Protein AF-A0A9X7J4J7-F1 (afdb_monomer_lite)

Foldseek 3Di:
DWWKWKAAPVRDIDIDDDPDQQRRQVVVCVVVVHDLPDPRGHSVRIDIDTDDVVVVVVVVVPDDDPDD

Organism: NCBI:txid1266720

Sequence (68 aa):
MPQYEVKAPSGRKLVVEARDSSQAKRLACKKWGIKPSDYWCGVTSLKARKVDKTKEERRNGRGQGAGV

Radius of gyration: 13.85 Å; chains: 1; bounding box: 31×42×26 Å

Secondary structure (DSSP, 8-state):
--EEEEE-TTS-EEEEE-SSHHHHHHHHHHHHT--TT-TTTSTTTPEEEEE-HHHHHHHHTS------

pLDDT: mean 74.5, std 16.04, range [40.22, 90.31]

Structure (mmCIF, N/CA/C/O backbone):
data_AF-A0A9X7J4J7-F1
#
_entry.id   AF-A0A9X7J4J7-F1
#
loop_
_atom_site.group_PDB
_atom_site.id
_atom_site.type_symbol
_atom_site.label_atom_id
_atom_site.label_alt_id
_atom_site.label_comp_id
_atom_site.label_asym_id
_atom_site.label_entity_id
_atom_site.label_seq_id
_atom_site.pdbx_PDB_ins_code
_atom_site.Cartn_x
_atom_site.Cartn_y
_atom_site.Cartn_z
_atom_site.occupancy
_atom_site.B_iso_or_equiv
_atom_site.auth_seq_id
_atom_site.auth_comp_id
_atom_site.auth_asym_id
_atom_site.auth_atom_id
_atom_site.pdbx_PDB_model_num
ATOM 1 N N . MET A 1 1 ? -14.340 -7.143 7.424 1.00 69.88 1 MET A N 1
ATOM 2 C CA . MET A 1 1 ? -12.893 -7.047 7.117 1.00 69.88 1 MET A CA 1
ATOM 3 C C . MET A 1 1 ? -12.425 -5.608 7.298 1.00 69.88 1 MET A C 1
ATOM 5 O O . MET A 1 1 ? -13.254 -4.714 7.161 1.00 69.88 1 MET A O 1
ATOM 9 N N . PRO A 1 2 ? -11.150 -5.356 7.646 1.00 84.62 2 PRO A N 1
ATOM 10 C CA . PRO A 1 2 ? -10.639 -3.994 7.729 1.00 84.62 2 PRO A CA 1
ATOM 11 C C . PRO A 1 2 ? -10.546 -3.343 6.340 1.00 84.62 2 PRO A C 1
ATOM 13 O O . PRO A 1 2 ? -10.237 -3.997 5.343 1.00 84.62 2 PRO A O 1
ATOM 16 N N . GLN A 1 3 ? -10.824 -2.041 6.281 1.00 88.81 3 GLN A N 1
ATOM 17 C CA . GLN A 1 3 ? -10.669 -1.232 5.074 1.00 88.81 3 GLN A CA 1
ATOM 18 C C . GLN A 1 3 ? -9.355 -0.459 5.115 1.00 88.81 3 GLN A C 1
ATOM 20 O O . GLN A 1 3 ? -8.918 0.022 6.164 1.00 88.81 3 GLN A O 1
ATOM 25 N N . TYR A 1 4 ? -8.724 -0.334 3.954 1.00 90.19 4 TYR A N 1
ATOM 26 C CA . TYR A 1 4 ? -7.483 0.400 3.773 1.00 90.19 4 TYR A CA 1
ATOM 27 C C . TYR A 1 4 ? -7.624 1.376 2.609 1.00 90.19 4 TYR A C 1
ATOM 29 O O . TYR A 1 4 ? -7.956 0.982 1.493 1.00 90.19 4 TYR A O 1
ATOM 37 N N . GLU A 1 5 ? -7.322 2.645 2.861 1.00 90.06 5 GLU A N 1
ATOM 38 C CA . GLU A 1 5 ? -7.147 3.661 1.831 1.00 90.06 5 GLU A CA 1
ATOM 39 C C . GLU A 1 5 ? -5.709 3.575 1.329 1.00 90.06 5 GLU A C 1
ATOM 41 O O . GLU A 1 5 ? -4.748 3.748 2.082 1.00 90.06 5 GLU A O 1
ATOM 46 N N . VAL A 1 6 ? -5.559 3.305 0.041 1.00 89.69 6 VAL A N 1
ATOM 47 C CA . VAL A 1 6 ? -4.285 3.304 -0.661 1.00 89.69 6 VAL A CA 1
ATOM 48 C C . VAL A 1 6 ? -4.188 4.571 -1.495 1.00 89.69 6 VAL A C 1
ATOM 50 O O . VAL A 1 6 ? -4.985 4.794 -2.403 1.00 89.69 6 VAL A O 1
ATOM 53 N N . LYS A 1 7 ? -3.186 5.396 -1.206 1.00 88.75 7 LYS A N 1
ATOM 54 C CA . LYS A 1 7 ? -2.865 6.611 -1.947 1.00 88.75 7 LYS A CA 1
ATOM 55 C C . LYS A 1 7 ? -1.642 6.379 -2.829 1.00 88.75 7 LYS A C 1
ATOM 57 O O . LYS A 1 7 ? -0.581 5.980 -2.342 1.00 88.75 7 LYS A O 1
ATOM 62 N N . ALA A 1 8 ? -1.803 6.658 -4.115 1.00 83.88 8 ALA A N 1
ATOM 63 C CA . ALA A 1 8 ? -0.734 6.679 -5.096 1.00 83.88 8 ALA A CA 1
ATOM 64 C C . ALA A 1 8 ? -0.014 8.039 -5.101 1.00 83.88 8 ALA A C 1
ATOM 66 O O . ALA A 1 8 ? -0.628 9.066 -4.783 1.00 83.88 8 ALA A O 1
ATOM 67 N N . PRO A 1 9 ? 1.269 8.077 -5.503 1.00 78.31 9 PRO A N 1
ATOM 68 C CA . PRO A 1 9 ? 2.014 9.327 -5.661 1.00 78.31 9 PRO A CA 1
ATOM 69 C C . PRO A 1 9 ? 1.386 10.261 -6.708 1.00 78.31 9 PRO A C 1
ATOM 71 O O . PRO A 1 9 ? 1.462 11.473 -6.558 1.00 78.31 9 PRO A O 1
ATOM 74 N N . SER A 1 10 ? 0.660 9.719 -7.692 1.00 77.06 10 SER A N 1
ATOM 75 C CA . SER A 1 10 ? -0.115 10.482 -8.683 1.00 77.06 10 SER A CA 1
ATOM 76 C C . SER A 1 10 ? -1.355 11.192 -8.118 1.00 77.06 10 SER A C 1
ATOM 78 O O . SER A 1 10 ? -2.116 11.794 -8.867 1.00 77.06 10 SER A O 1
ATOM 80 N N . GLY A 1 11 ? -1.617 11.088 -6.811 1.00 79.44 11 GLY A N 1
ATOM 81 C CA . GLY A 1 11 ? -2.787 11.681 -6.161 1.00 79.44 11 GLY A CA 1
ATOM 82 C C . GLY A 1 11 ? -4.045 10.810 -6.202 1.00 79.44 11 GLY A C 1
ATOM 83 O O . GLY A 1 11 ? -4.996 11.100 -5.475 1.00 79.44 11 GLY A O 1
ATOM 84 N N . ARG A 1 12 ? -4.041 9.705 -6.964 1.00 83.62 12 ARG A N 1
ATOM 85 C CA . ARG A 1 12 ? -5.131 8.716 -6.960 1.00 83.62 12 ARG A CA 1
ATOM 86 C C . ARG A 1 12 ? -5.259 8.064 -5.586 1.00 83.62 12 ARG A C 1
ATOM 88 O O . ARG A 1 12 ? -4.259 7.727 -4.951 1.00 83.62 12 ARG A O 1
ATOM 95 N N . LYS A 1 13 ? -6.494 7.852 -5.144 1.00 88.50 13 LYS A N 1
ATOM 96 C CA . LYS A 1 13 ? -6.817 7.139 -3.906 1.00 88.50 13 LYS A CA 1
ATOM 97 C C . LYS A 1 13 ? -7.751 5.986 -4.227 1.00 88.50 13 LYS A C 1
ATOM 99 O O . LYS A 1 13 ? -8.599 6.111 -5.105 1.00 88.50 13 LYS A O 1
ATOM 104 N N . LEU A 1 14 ? -7.586 4.875 -3.527 1.00 87.38 14 LEU A N 1
ATOM 105 C CA . LEU A 1 14 ? -8.441 3.709 -3.662 1.00 87.38 14 LEU A CA 1
ATOM 106 C C . LEU A 1 14 ? -8.667 3.092 -2.290 1.00 87.38 14 LEU A C 1
ATOM 108 O O . LEU A 1 14 ? -7.708 2.767 -1.597 1.00 87.38 14 LEU A O 1
ATOM 112 N N . VAL A 1 15 ? -9.926 2.899 -1.918 1.00 89.62 15 VAL A N 1
ATOM 113 C CA . VAL A 1 15 ?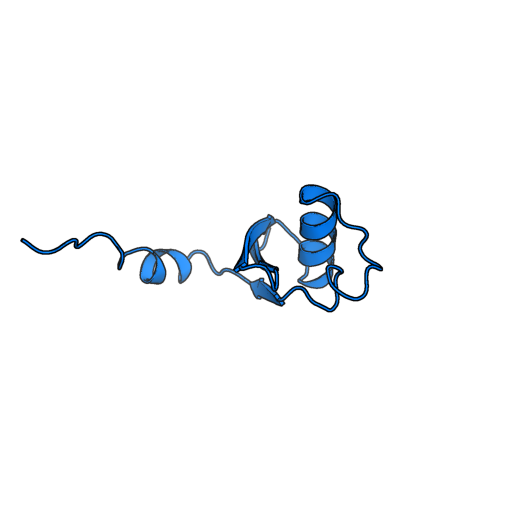 -10.278 2.152 -0.711 1.00 89.62 15 VAL A CA 1
ATOM 114 C C . VAL A 1 15 ? -10.480 0.695 -1.097 1.00 89.62 15 VAL A C 1
ATOM 116 O O . VAL A 1 15 ? -11.232 0.386 -2.020 1.00 89.62 15 VAL A O 1
ATOM 119 N N . VAL A 1 16 ? -9.781 -0.201 -0.409 1.00 89.00 16 VAL A N 1
ATOM 120 C CA . VAL A 1 16 ? -9.886 -1.645 -0.615 1.00 89.00 16 VAL A CA 1
ATOM 121 C C . VAL A 1 16 ? -10.072 -2.352 0.715 1.00 89.00 16 VAL A C 1
ATOM 123 O O . VAL A 1 16 ? -9.487 -1.978 1.733 1.00 89.00 16 VAL A O 1
ATOM 126 N N . GLU A 1 17 ? -10.881 -3.402 0.701 1.00 89.31 17 GLU A N 1
ATOM 127 C CA . GLU A 1 17 ? -10.972 -4.336 1.814 1.00 89.31 17 GLU A CA 1
ATOM 128 C C . GLU A 1 17 ? -9.811 -5.317 1.732 1.00 89.31 17 GLU A C 1
ATOM 130 O O . GLU A 1 17 ? -9.595 -5.983 0.718 1.00 89.31 17 GLU A O 1
ATOM 135 N N . ALA A 1 18 ? -9.025 -5.368 2.798 1.00 89.00 18 ALA A N 1
ATOM 136 C CA . ALA A 1 18 ? -7.843 -6.202 2.869 1.00 89.00 18 ALA A CA 1
ATOM 137 C C . ALA A 1 18 ? -7.595 -6.597 4.315 1.00 89.00 18 ALA A C 1
ATOM 139 O O . ALA A 1 18 ? -7.947 -5.870 5.240 1.00 89.00 18 ALA A O 1
ATOM 140 N N . ARG A 1 19 ? -6.946 -7.739 4.516 1.00 88.50 19 ARG A N 1
ATOM 141 C CA . ARG A 1 19 ? -6.556 -8.178 5.856 1.00 88.50 19 ARG A CA 1
ATOM 142 C C . ARG A 1 19 ? -5.390 -7.346 6.418 1.00 88.50 19 ARG A C 1
ATOM 144 O O . ARG A 1 19 ? -5.390 -7.041 7.601 1.00 88.50 19 ARG A O 1
ATOM 151 N N . ASP A 1 20 ? -4.472 -6.914 5.544 1.00 88.44 20 ASP A N 1
ATOM 152 C CA . ASP A 1 20 ? -3.251 -6.173 5.884 1.00 88.44 20 ASP A CA 1
ATOM 153 C C . ASP A 1 20 ? -2.968 -5.046 4.880 1.00 88.44 20 ASP A C 1
ATOM 155 O O . ASP A 1 20 ? -3.384 -5.094 3.716 1.00 88.44 20 ASP A O 1
ATOM 159 N N . SER A 1 21 ? -2.126 -4.090 5.282 1.00 84.38 21 SER A N 1
ATOM 160 C CA . SER A 1 21 ? -1.645 -2.994 4.429 1.00 84.38 21 SER A CA 1
ATOM 161 C C . SER A 1 21 ? -0.918 -3.486 3.168 1.00 84.38 21 SER A C 1
ATOM 163 O O . SER A 1 21 ? -1.091 -2.917 2.090 1.00 84.38 21 SER A O 1
ATOM 165 N N . SER A 1 22 ? -0.149 -4.574 3.260 1.00 86.88 22 SER A N 1
ATOM 166 C CA . SER A 1 22 ? 0.539 -5.184 2.113 1.00 86.88 22 SER A CA 1
ATOM 167 C C . SER A 1 22 ? -0.438 -5.769 1.090 1.00 86.88 22 SER A C 1
ATOM 169 O O . SER A 1 22 ? -0.248 -5.601 -0.117 1.00 86.88 22 SER A O 1
ATOM 171 N N . GLN A 1 23 ? -1.508 -6.425 1.555 1.00 88.56 23 GLN A N 1
ATOM 172 C CA . GLN A 1 23 ? -2.545 -6.960 0.671 1.00 88.56 23 GLN A CA 1
ATOM 173 C C . GLN A 1 23 ? -3.340 -5.822 0.019 1.00 88.56 23 GLN A C 1
ATOM 175 O O . GLN A 1 23 ? -3.588 -5.877 -1.185 1.00 88.56 23 GLN A O 1
ATOM 180 N N . ALA A 1 24 ? -3.646 -4.759 0.771 1.00 90.31 24 ALA A N 1
ATOM 181 C CA . ALA A 1 24 ? -4.319 -3.574 0.248 1.00 90.31 24 ALA A CA 1
ATOM 182 C C . ALA A 1 24 ? -3.560 -2.958 -0.937 1.00 90.31 24 ALA A C 1
ATOM 184 O O . ALA A 1 24 ? -4.131 -2.725 -2.000 1.00 90.31 24 ALA A O 1
ATOM 185 N N . LYS A 1 25 ? -2.244 -2.765 -0.795 1.00 87.31 25 LYS A N 1
ATOM 186 C CA . LYS A 1 25 ? -1.397 -2.220 -1.866 1.00 87.31 25 LYS A CA 1
ATOM 187 C C . LYS A 1 25 ? -1.390 -3.105 -3.112 1.00 87.31 25 LYS A C 1
ATOM 189 O O . LYS A 1 25 ? -1.513 -2.591 -4.217 1.00 87.31 25 LYS A O 1
ATOM 194 N N . ARG A 1 26 ? -1.297 -4.431 -2.952 1.00 87.81 26 ARG A N 1
ATOM 195 C CA . ARG A 1 26 ? -1.340 -5.380 -4.082 1.00 87.81 26 ARG A CA 1
ATOM 196 C C . ARG A 1 26 ? -2.683 -5.344 -4.812 1.00 87.81 26 ARG A C 1
ATOM 198 O O . ARG A 1 26 ? -2.703 -5.347 -6.040 1.00 87.81 26 ARG A O 1
ATOM 205 N N . LEU A 1 27 ? -3.789 -5.286 -4.068 1.00 88.88 27 LEU A N 1
ATOM 206 C CA . LEU A 1 27 ? -5.129 -5.142 -4.642 1.00 88.88 27 LEU A CA 1
ATOM 207 C C . LEU A 1 27 ? -5.270 -3.817 -5.395 1.00 88.88 27 LEU A C 1
ATOM 209 O O . LEU A 1 27 ? -5.809 -3.807 -6.500 1.00 88.88 27 LEU A O 1
ATOM 213 N N . ALA A 1 28 ? -4.727 -2.729 -4.845 1.00 88.94 28 ALA A N 1
ATOM 214 C CA . ALA A 1 28 ? -4.713 -1.431 -5.506 1.00 88.94 28 ALA A CA 1
ATOM 215 C C . ALA A 1 28 ? -3.889 -1.444 -6.803 1.00 88.94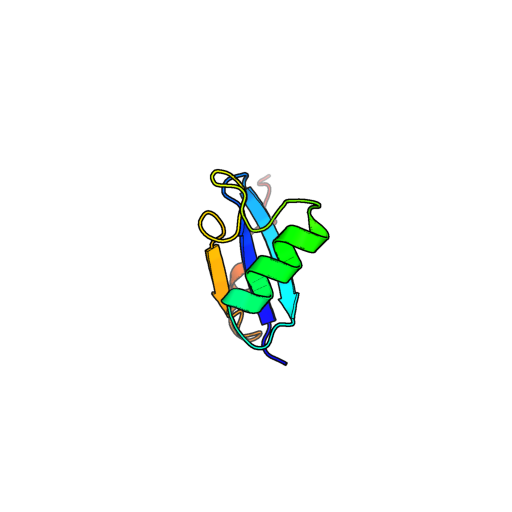 28 ALA A C 1
ATOM 217 O O . ALA A 1 28 ? -4.397 -1.022 -7.838 1.00 88.94 28 ALA A O 1
ATOM 218 N N . CYS A 1 29 ? -2.681 -2.020 -6.793 1.00 85.31 29 CYS A N 1
ATOM 219 C CA . CYS A 1 29 ? -1.886 -2.227 -8.009 1.00 85.31 29 CYS A CA 1
ATOM 220 C C . CYS A 1 29 ? -2.675 -3.010 -9.070 1.00 85.31 29 CYS A C 1
ATOM 222 O O . CYS A 1 29 ? -2.758 -2.571 -10.214 1.00 85.31 29 CYS A O 1
ATOM 224 N N . LYS A 1 30 ? -3.326 -4.120 -8.686 1.00 86.69 30 LYS A N 1
ATOM 225 C CA . LYS A 1 30 ? -4.134 -4.939 -9.604 1.00 86.69 30 LYS A CA 1
ATOM 226 C C . LYS A 1 30 ? -5.313 -4.157 -10.191 1.00 86.69 30 LYS A C 1
ATOM 228 O O . LYS A 1 30 ? -5.566 -4.252 -11.386 1.00 86.69 30 LYS A O 1
ATOM 233 N N . LYS A 1 31 ? -6.011 -3.365 -9.371 1.00 86.94 31 LYS A N 1
ATOM 234 C CA . LYS A 1 31 ? -7.127 -2.503 -9.801 1.00 86.94 31 LYS A CA 1
ATOM 235 C C . LYS A 1 31 ? -6.681 -1.391 -10.748 1.00 86.94 31 LYS A C 1
ATOM 237 O O . LYS A 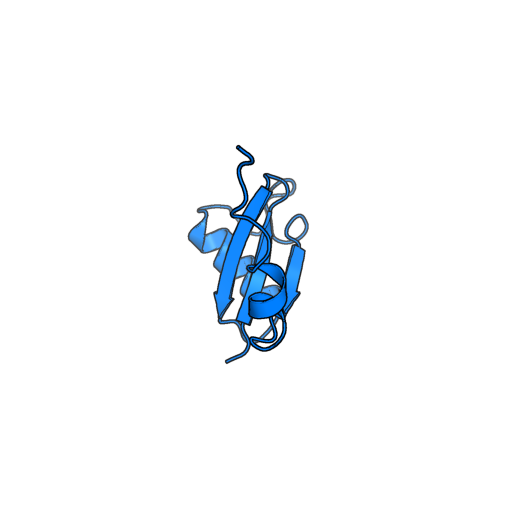1 31 ? -7.439 -1.018 -11.633 1.00 86.94 31 LYS A O 1
ATOM 242 N N . TRP A 1 32 ? -5.468 -0.877 -10.574 1.00 84.75 32 TRP A N 1
ATOM 243 C CA . TRP A 1 32 ? -4.895 0.147 -11.446 1.00 84.75 32 TRP A CA 1
ATOM 244 C C . TRP A 1 32 ? -4.170 -0.414 -12.675 1.00 84.75 32 TRP A C 1
ATOM 246 O O . TRP A 1 32 ? -3.695 0.373 -13.487 1.00 84.75 32 TRP A O 1
ATOM 256 N N . GLY A 1 33 ? -4.074 -1.740 -12.822 1.00 83.94 33 GLY A N 1
ATOM 257 C CA . GLY A 1 33 ? -3.333 -2.374 -13.918 1.00 83.94 33 GLY A CA 1
ATOM 258 C C . GLY A 1 33 ? -1.813 -2.206 -13.810 1.00 83.94 33 GLY A C 1
ATOM 259 O O . GLY A 1 33 ? -1.102 -2.352 -14.798 1.00 83.94 33 GLY A O 1
ATOM 260 N N . ILE A 1 34 ? -1.306 -1.887 -12.617 1.00 82.25 34 ILE A N 1
ATOM 261 C CA . ILE A 1 34 ? 0.112 -1.623 -12.364 1.00 82.25 34 ILE A CA 1
ATOM 262 C C . ILE A 1 34 ? 0.768 -2.888 -11.816 1.00 82.25 34 ILE A C 1
ATOM 264 O O . ILE A 1 34 ? 0.204 -3.593 -10.972 1.00 82.25 34 ILE A O 1
ATOM 268 N N . LYS A 1 35 ? 1.998 -3.169 -12.256 1.00 79.12 35 LYS A N 1
ATOM 269 C CA . LYS A 1 35 ? 2.791 -4.263 -11.694 1.00 79.12 35 LYS A CA 1
ATOM 270 C C . LYS A 1 35 ? 3.217 -3.927 -10.253 1.00 79.12 35 LYS A C 1
ATOM 272 O O . LYS A 1 35 ? 3.792 -2.869 -10.018 1.00 79.12 35 LYS A O 1
ATOM 277 N N . PRO A 1 36 ? 3.010 -4.830 -9.277 1.00 70.56 36 PRO A N 1
ATOM 278 C CA . PRO A 1 36 ? 3.428 -4.608 -7.889 1.00 70.56 36 PRO A CA 1
ATOM 279 C C . PRO A 1 36 ? 4.930 -4.342 -7.715 1.00 70.56 36 PRO A C 1
ATOM 281 O O . PRO A 1 36 ? 5.307 -3.670 -6.756 1.00 70.56 36 PRO A O 1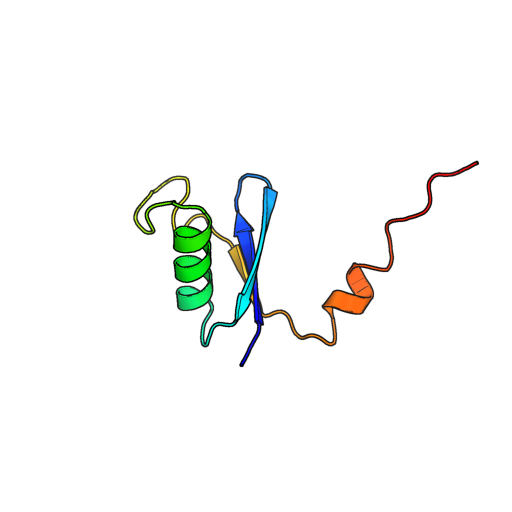
ATOM 284 N N . SER A 1 37 ? 5.754 -4.871 -8.627 1.00 72.94 37 SER A N 1
ATOM 285 C CA . SER A 1 37 ? 7.217 -4.730 -8.649 1.00 72.94 37 SER A CA 1
ATOM 286 C C . SER A 1 37 ? 7.713 -3.459 -9.344 1.00 72.94 37 SER A C 1
ATOM 288 O O . SER A 1 37 ? 8.916 -3.295 -9.510 1.00 72.94 37 SER A O 1
ATOM 290 N N . ASP A 1 38 ? 6.814 -2.586 -9.798 1.00 70.62 38 ASP A N 1
ATOM 291 C CA . ASP A 1 38 ? 7.198 -1.339 -10.453 1.00 70.62 38 ASP A CA 1
ATOM 292 C C . ASP A 1 38 ? 7.836 -0.373 -9.438 1.00 70.62 38 ASP A C 1
ATOM 294 O O . ASP A 1 38 ? 7.281 -0.128 -8.369 1.00 70.62 38 ASP A O 1
ATOM 298 N N . TYR A 1 39 ? 9.020 0.164 -9.728 1.00 57.19 39 TYR A N 1
ATOM 299 C CA . TYR A 1 39 ? 9.747 0.998 -8.764 1.00 57.19 39 TYR A CA 1
ATOM 300 C C . TYR A 1 39 ? 9.065 2.355 -8.534 1.00 57.19 39 TYR A C 1
ATOM 302 O O . TYR A 1 39 ? 9.075 2.877 -7.420 1.00 57.19 39 TYR A O 1
ATOM 310 N N . TRP A 1 40 ? 8.422 2.915 -9.564 1.00 61.16 40 TRP A N 1
ATOM 311 C CA . TRP A 1 40 ? 7.807 4.241 -9.479 1.00 61.16 40 TRP A CA 1
ATOM 312 C C . TRP A 1 40 ? 6.344 4.166 -9.045 1.00 61.16 40 TRP A C 1
ATOM 314 O O . TRP A 1 40 ? 5.888 4.997 -8.257 1.00 61.16 40 TRP A O 1
ATOM 324 N N . CYS A 1 41 ? 5.621 3.142 -9.509 1.00 60.97 41 CYS A N 1
ATOM 325 C CA . CYS A 1 41 ? 4.182 2.988 -9.278 1.00 60.97 41 CYS A CA 1
ATOM 326 C C . CYS A 1 41 ? 3.783 1.744 -8.458 1.00 60.97 41 CYS A C 1
ATOM 328 O O . CYS A 1 41 ? 2.592 1.516 -8.227 1.00 60.97 41 CYS A O 1
ATOM 330 N N . GLY A 1 42 ? 4.742 0.933 -8.014 1.00 68.81 42 GLY A N 1
ATOM 331 C CA . GLY A 1 42 ? 4.492 -0.310 -7.287 1.00 68.81 42 GLY A CA 1
ATOM 332 C C . GLY A 1 42 ?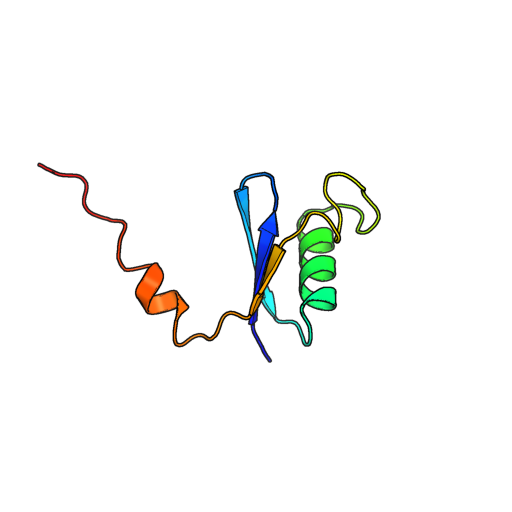 4.291 -0.135 -5.783 1.00 68.81 42 GLY A C 1
ATOM 333 O O . GLY A 1 42 ? 4.136 0.962 -5.247 1.00 68.81 42 GLY A O 1
ATOM 334 N N . VAL A 1 43 ? 4.266 -1.266 -5.078 1.00 69.44 43 VAL A N 1
ATOM 335 C CA . VAL A 1 43 ? 3.819 -1.397 -3.675 1.00 69.44 43 VAL A CA 1
ATOM 336 C C . VAL A 1 43 ? 4.612 -0.515 -2.697 1.00 69.44 43 VAL A C 1
ATOM 338 O O . VAL A 1 43 ? 4.077 -0.068 -1.676 1.00 69.44 43 VAL A O 1
ATOM 341 N N . THR A 1 44 ? 5.878 -0.245 -2.995 1.00 74.31 44 THR A N 1
ATOM 342 C CA . THR A 1 44 ? 6.763 0.618 -2.199 1.00 74.31 44 THR A CA 1
ATOM 343 C C . THR A 1 44 ? 6.349 2.086 -2.266 1.00 74.31 44 THR A C 1
ATOM 345 O O . THR A 1 44 ? 6.315 2.751 -1.232 1.00 74.31 44 THR A O 1
ATOM 348 N N . SER A 1 45 ? 5.936 2.563 -3.440 1.00 77.88 45 SER A N 1
ATOM 349 C CA . SER A 1 45 ? 5.508 3.949 -3.674 1.00 77.88 45 SER A CA 1
ATOM 350 C C . SER A 1 45 ? 4.094 4.242 -3.165 1.00 77.88 45 SER A C 1
ATOM 352 O O . SER A 1 45 ? 3.724 5.396 -2.946 1.00 77.88 45 SER A O 1
ATOM 354 N N . LEU A 1 46 ? 3.287 3.202 -2.943 1.00 83.19 46 LEU A N 1
ATOM 355 C CA . LEU A 1 46 ? 1.930 3.336 -2.423 1.00 83.19 46 LEU A CA 1
ATOM 356 C C . LEU A 1 46 ? 1.914 3.524 -0.904 1.00 83.19 46 LEU A C 1
ATOM 358 O O . LEU A 1 46 ? 2.534 2.768 -0.152 1.00 83.19 46 LEU A O 1
ATOM 362 N N . LYS A 1 47 ? 1.112 4.476 -0.423 1.00 85.56 47 LYS A N 1
ATOM 363 C CA . LYS A 1 47 ? 0.816 4.640 1.008 1.00 85.56 47 LYS A CA 1
ATOM 364 C C . LYS A 1 47 ? -0.525 4.000 1.326 1.00 85.56 47 LYS A C 1
ATOM 366 O O . LYS A 1 47 ? -1.541 4.457 0.828 1.00 85.56 47 LYS A O 1
ATOM 371 N N . ALA A 1 48 ? -0.523 2.963 2.159 1.00 88.25 48 ALA A N 1
ATOM 372 C CA . ALA A 1 48 ? -1.744 2.340 2.660 1.00 88.25 48 ALA A CA 1
ATOM 373 C C . ALA A 1 48 ? -2.001 2.787 4.094 1.00 88.25 48 ALA A C 1
ATOM 375 O O . ALA A 1 48 ? -1.107 2.716 4.939 1.00 88.25 48 ALA A O 1
ATOM 376 N N . ARG A 1 49 ? -3.226 3.218 4.372 1.00 87.06 49 ARG A N 1
ATOM 377 C CA . ARG A 1 49 ? -3.661 3.651 5.692 1.00 87.06 49 ARG A CA 1
ATOM 378 C C . ARG A 1 49 ? -4.942 2.919 6.051 1.00 87.06 49 ARG A C 1
ATOM 380 O O . ARG A 1 49 ? -5.865 2.875 5.247 1.00 87.06 49 ARG A O 1
ATOM 387 N N . LYS A 1 50 ? -4.990 2.324 7.243 1.00 86.62 50 LYS A N 1
ATOM 388 C CA . LYS A 1 50 ? -6.205 1.672 7.736 1.00 86.62 50 LYS A CA 1
ATOM 389 C C . LYS A 1 50 ? -7.270 2.745 7.947 1.00 86.62 50 LYS A C 1
ATOM 391 O O . LYS A 1 50 ? -7.021 3.717 8.664 1.00 86.62 50 LYS A O 1
ATOM 396 N N . VAL A 1 51 ? -8.408 2.579 7.290 1.00 82.38 51 VAL A N 1
ATOM 397 C CA . VAL A 1 51 ? -9.560 3.458 7.446 1.00 82.38 51 VAL A CA 1
ATOM 398 C C . VAL A 1 51 ? -10.431 2.828 8.507 1.00 82.38 51 VAL A C 1
ATOM 400 O O . VAL A 1 51 ?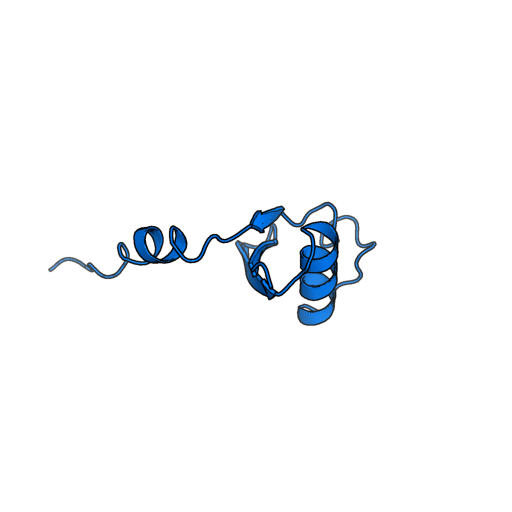 -11.058 1.791 8.298 1.00 82.38 51 VAL A O 1
ATOM 403 N N . ASP A 1 52 ? -10.419 3.446 9.676 1.00 75.06 52 ASP A N 1
ATOM 404 C CA . ASP A 1 52 ? -11.447 3.185 10.663 1.00 75.06 52 ASP A CA 1
ATOM 405 C C . ASP A 1 52 ? -12.686 3.958 10.205 1.00 75.06 52 ASP A C 1
ATOM 407 O O . ASP A 1 52 ? -12.612 5.183 10.060 1.00 75.06 52 ASP A O 1
ATOM 411 N N . LYS A 1 53 ? -13.795 3.262 9.910 1.00 60.19 53 LYS A N 1
ATOM 412 C CA . LYS A 1 53 ? -15.034 3.883 9.392 1.00 60.19 53 LYS A CA 1
ATOM 413 C C . LYS A 1 53 ? -15.477 5.089 10.234 1.00 60.19 53 LYS A C 1
ATOM 415 O O . LYS A 1 53 ? -15.984 6.060 9.690 1.00 60.19 53 LYS A O 1
ATOM 420 N N . THR A 1 54 ? -15.163 5.083 11.527 1.00 59.09 54 THR A N 1
ATOM 421 C CA . THR A 1 54 ? -15.409 6.173 12.481 1.00 59.09 54 THR A CA 1
ATOM 422 C C . THR A 1 54 ? -14.697 7.498 12.150 1.00 59.09 54 THR A C 1
ATOM 424 O O . THR A 1 54 ? -15.161 8.562 12.558 1.00 59.09 54 THR A O 1
ATOM 427 N N . LYS A 1 55 ? -13.558 7.487 11.438 1.00 52.97 55 LYS A N 1
ATOM 428 C CA . LYS A 1 55 ? -12.747 8.699 11.185 1.00 52.97 55 LYS A CA 1
ATOM 429 C C . LYS A 1 55 ? -12.909 9.314 9.795 1.00 52.97 55 LYS A C 1
ATOM 431 O O . LYS A 1 55 ? -12.720 10.524 9.675 1.00 52.97 55 LYS A O 1
ATOM 436 N N . GLU A 1 56 ? -13.220 8.524 8.770 1.00 54.28 56 GLU A N 1
ATOM 437 C CA . GLU A 1 56 ? -13.321 9.014 7.382 1.00 54.28 56 GLU A CA 1
ATOM 438 C C . GLU A 1 56 ? -14.502 9.985 7.216 1.00 54.28 56 GLU A C 1
ATOM 440 O O . GLU A 1 56 ? -14.370 11.037 6.588 1.00 54.28 56 GLU A O 1
ATOM 445 N N . GLU A 1 57 ? -15.618 9.698 7.892 1.00 52.03 57 GLU A N 1
ATOM 446 C CA . GLU A 1 57 ? -16.830 10.524 7.867 1.00 52.03 57 GLU A CA 1
ATOM 447 C C . GLU A 1 57 ? -16.584 11.943 8.403 1.00 52.03 57 GLU A C 1
ATOM 449 O O . GLU A 1 57 ? -17.054 12.927 7.835 1.00 52.03 57 GLU A O 1
ATOM 454 N N . ARG A 1 58 ? -15.722 12.091 9.421 1.00 52.81 58 ARG A N 1
ATOM 455 C CA . ARG A 1 58 ? -15.326 13.415 9.933 1.00 52.81 58 ARG A CA 1
ATOM 456 C C . ARG A 1 58 ? -14.428 14.205 8.985 1.00 52.81 58 ARG A C 1
ATOM 458 O O . ARG A 1 58 ? -14.327 15.421 9.134 1.00 52.81 58 ARG A O 1
ATOM 465 N N . ARG A 1 59 ? -13.744 13.550 8.043 1.00 51.91 59 ARG A N 1
ATOM 466 C CA . ARG A 1 59 ? -12.826 14.224 7.113 1.00 51.91 59 ARG A CA 1
ATOM 467 C C . ARG A 1 59 ? -13.508 14.627 5.808 1.00 51.91 59 ARG A C 1
ATOM 469 O O . ARG A 1 59 ? -13.115 15.638 5.236 1.00 51.91 59 ARG A O 1
ATOM 476 N N . ASN A 1 60 ? -14.524 13.884 5.370 1.00 50.53 60 ASN A N 1
ATOM 477 C CA . ASN A 1 60 ? -15.232 14.168 4.119 1.00 50.53 60 ASN A CA 1
ATOM 478 C C . ASN A 1 60 ? -16.372 15.203 4.260 1.00 50.53 60 ASN A C 1
ATOM 480 O O . ASN A 1 60 ? -16.941 15.624 3.261 1.00 50.53 60 ASN A O 1
ATOM 484 N N . GLY A 1 61 ? -16.671 15.669 5.480 1.00 44.53 61 GLY A N 1
ATOM 485 C CA . GLY A 1 61 ? -17.654 16.730 5.755 1.00 44.53 61 GLY A CA 1
ATOM 486 C C . GLY A 1 61 ? -17.159 18.177 5.582 1.00 44.53 61 GLY A C 1
ATOM 487 O O . GLY A 1 61 ? -17.857 19.104 5.979 1.00 44.53 61 GLY A O 1
ATOM 488 N N . ARG A 1 62 ? -15.958 18.417 5.034 1.00 45.81 62 ARG A N 1
ATOM 489 C CA . ARG A 1 62 ? -15.436 19.773 4.765 1.00 45.81 62 ARG A CA 1
ATOM 490 C C . ARG A 1 62 ? -14.960 19.879 3.322 1.00 45.81 62 ARG A C 1
ATOM 492 O O . ARG A 1 62 ? -13.780 19.692 3.041 1.00 45.81 62 ARG A O 1
ATOM 499 N N . GLY A 1 63 ? -15.887 20.149 2.409 1.00 44.44 63 GLY A N 1
ATOM 500 C CA . GLY A 1 63 ? -15.543 20.310 0.998 1.00 44.44 63 GLY A CA 1
ATOM 501 C C . GLY A 1 63 ? -16.691 20.643 0.052 1.00 44.44 63 GLY A C 1
ATOM 502 O O . GLY A 1 63 ? -16.566 20.348 -1.127 1.00 44.44 63 GLY A O 1
ATOM 503 N N . GLN A 1 64 ? -17.793 21.230 0.525 1.00 43.09 64 GLN A N 1
ATOM 504 C CA . GLN A 1 64 ? -18.714 21.975 -0.337 1.00 43.09 64 GLN A CA 1
ATOM 505 C C . GLN A 1 64 ? -19.055 23.281 0.375 1.00 43.09 64 GLN A C 1
ATOM 507 O O . GLN A 1 64 ? -19.705 23.297 1.413 1.00 43.09 64 GLN A O 1
ATOM 512 N N . GLY A 1 65 ? -18.491 24.359 -0.145 1.00 40.22 65 GLY A N 1
ATOM 513 C CA . GLY A 1 65 ? -18.592 25.717 0.365 1.00 40.22 65 GLY A CA 1
ATOM 514 C C . GLY A 1 65 ? -17.895 26.626 -0.635 1.00 40.22 65 GLY A C 1
ATOM 515 O O . GLY A 1 65 ? -16.887 27.245 -0.310 1.00 40.22 65 GLY A O 1
ATOM 516 N N . ALA A 1 66 ? -18.360 26.593 -1.888 1.00 40.53 66 ALA A N 1
ATOM 517 C CA . ALA A 1 66 ? -18.074 27.667 -2.824 1.00 40.53 66 ALA A CA 1
ATOM 518 C C . ALA A 1 66 ? -18.825 28.890 -2.293 1.00 40.53 66 ALA A C 1
ATOM 520 O O . ALA A 1 66 ? -20.045 28.847 -2.133 1.00 40.53 66 ALA A O 1
ATOM 521 N N . GLY A 1 67 ? -18.056 29.900 -1.893 1.00 47.28 67 GLY A N 1
ATOM 522 C CA . GLY A 1 67 ? -18.574 31.176 -1.438 1.00 47.28 67 GLY A CA 1
ATOM 523 C C . GLY A 1 67 ? -19.372 31.879 -2.531 1.00 47.28 67 GLY A C 1
ATOM 524 O O . GLY A 1 67 ? -19.129 31.673 -3.720 1.00 47.28 67 GLY A O 1
ATOM 525 N N . VAL A 1 68 ? -20.333 32.650 -2.026 1.00 48.44 68 VAL A N 1
ATOM 526 C CA . VAL A 1 68 ? -21.097 33.745 -2.638 1.00 48.44 68 VAL A CA 1
ATOM 527 C C . VAL A 1 68 ? -20.363 34.557 -3.699 1.00 48.44 68 VAL A C 1
ATOM 529 O O . VAL A 1 68 ? -19.151 34.814 -3.521 1.00 48.44 68 VAL A O 1
#